Protein AF-A0A1J4M2E5-F1 (afdb_monomer_lite)

Foldseek 3Di:
DQAPVNDDPLLVQVVVVQVVHKDALVRSQVVCVVPPNHDDSVVSVVSQVVCVVVVQWDDVVVPRIIHGDHDNHPDDDPDPPDD

pLDDT: mean 91.48, std 15.27, range [42.09, 98.75]

Secondary structure (DSSP, 8-state):
---GGG--HHHHHHHHHHHHS-B-HHHHHHHHHHHT----HHHHHHHHHHHHHTTSEEEGGGSS-EEES--TTS-S-S-----

Structure (mmCIF, N/CA/C/O backbone):
data_AF-A0A1J4M2E5-F1
#
_entry.id   AF-A0A1J4M2E5-F1
#
loop_
_atom_site.group_PDB
_atom_site.id
_atom_site.type_symbol
_atom_site.label_atom_id
_atom_site.label_alt_id
_atom_site.label_comp_id
_atom_site.label_asym_id
_atom_site.label_entity_id
_atom_site.label_seq_id
_atom_site.pdbx_PDB_ins_code
_atom_site.Cartn_x
_atom_site.Cartn_y
_atom_site.Cartn_z
_atom_site.occupancy
_atom_site.B_iso_or_equiv
_atom_site.auth_seq_id
_atom_site.auth_comp_id
_atom_site.auth_asym_id
_atom_site.auth_atom_id
_atom_site.pdbx_PDB_model_num
ATOM 1 N N . MET A 1 1 ? -11.499 6.805 -12.716 1.00 80.94 1 MET A N 1
ATOM 2 C CA . MET A 1 1 ? -11.370 5.370 -12.408 1.00 80.94 1 MET A CA 1
ATOM 3 C C . MET A 1 1 ? -9.968 4.983 -12.826 1.00 80.94 1 MET A C 1
ATOM 5 O O . MET A 1 1 ? -9.579 5.396 -13.910 1.00 80.94 1 MET A O 1
ATOM 9 N N . LEU A 1 2 ? -9.194 4.348 -11.948 1.00 89.88 2 LEU A N 1
ATOM 10 C CA . LEU A 1 2 ? -7.847 3.877 -12.277 1.00 89.88 2 LEU A CA 1
ATOM 11 C C . LEU A 1 2 ? -7.976 2.467 -12.847 1.00 89.88 2 LEU A C 1
ATOM 13 O O . LEU A 1 2 ? -8.609 1.633 -12.208 1.00 89.88 2 LEU A O 1
ATOM 17 N N . THR A 1 3 ? -7.434 2.229 -14.035 1.00 92.19 3 THR A N 1
ATOM 18 C CA . THR A 1 3 ? -7.524 0.940 -14.740 1.00 92.19 3 THR A CA 1
ATOM 19 C C . THR A 1 3 ? -6.156 0.269 -14.825 1.00 92.19 3 THR A C 1
ATOM 21 O O . THR A 1 3 ? -5.147 0.902 -14.506 1.00 92.19 3 THR A O 1
ATOM 24 N N . ALA A 1 4 ? -6.102 -0.978 -15.302 1.00 93.38 4 ALA A N 1
ATOM 25 C CA . ALA A 1 4 ? -4.846 -1.688 -15.553 1.00 93.38 4 ALA A CA 1
ATOM 26 C C . ALA A 1 4 ? -3.836 -0.854 -16.368 1.00 93.38 4 ALA A C 1
ATOM 28 O O . ALA A 1 4 ? -2.658 -0.807 -16.034 1.00 93.38 4 ALA A O 1
ATOM 29 N N . ALA A 1 5 ? -4.296 -0.114 -17.383 1.00 93.25 5 ALA A N 1
ATOM 30 C CA . ALA A 1 5 ? -3.432 0.705 -18.238 1.00 93.25 5 ALA A CA 1
ATOM 31 C C . ALA A 1 5 ? -2.792 1.919 -17.525 1.00 93.25 5 ALA A C 1
ATOM 33 O O . ALA A 1 5 ? -1.847 2.511 -18.047 1.00 93.25 5 ALA A O 1
ATOM 34 N N . ASP A 1 6 ? -3.300 2.309 -16.351 1.00 95.88 6 ASP A N 1
ATOM 35 C CA . ASP A 1 6 ? -2.799 3.436 -15.549 1.00 95.88 6 ASP A CA 1
ATOM 36 C C . ASP A 1 6 ? -1.794 3.015 -14.459 1.00 95.88 6 ASP A C 1
ATOM 38 O O . ASP A 1 6 ? -1.259 3.879 -13.730 1.00 95.88 6 ASP A O 1
ATOM 42 N N . LEU A 1 7 ? -1.603 1.701 -14.299 1.00 97.19 7 LEU A N 1
ATOM 43 C CA . LEU A 1 7 ? -0.703 1.102 -13.325 1.00 97.19 7 LEU A CA 1
ATOM 44 C C . LEU A 1 7 ? 0.752 1.255 -13.770 1.00 97.19 7 LEU A C 1
ATOM 46 O O . LEU A 1 7 ? 1.092 1.338 -14.948 1.00 97.19 7 LEU A O 1
ATOM 50 N N . ARG A 1 8 ? 1.624 1.348 -12.775 1.00 97.19 8 ARG A N 1
ATOM 51 C CA . ARG A 1 8 ? 3.073 1.222 -12.909 1.00 97.19 8 ARG A CA 1
ATOM 52 C C . ARG A 1 8 ? 3.475 -0.139 -12.356 1.00 97.19 8 ARG A C 1
ATOM 54 O O . ARG A 1 8 ? 2.768 -0.662 -11.501 1.00 97.19 8 ARG A O 1
ATOM 61 N N . ASP A 1 9 ? 4.677 -0.591 -12.686 1.00 97.69 9 ASP A N 1
ATOM 62 C CA . ASP A 1 9 ? 5.258 -1.840 -12.168 1.00 97.69 9 ASP A CA 1
ATOM 63 C C . ASP A 1 9 ? 5.169 -1.930 -10.629 1.00 97.69 9 ASP A C 1
ATOM 65 O O . ASP A 1 9 ? 4.815 -2.957 -10.061 1.00 97.69 9 ASP A O 1
ATOM 69 N N . VAL A 1 10 ? 5.397 -0.808 -9.931 1.00 98.06 10 VAL A N 1
ATOM 70 C CA . VAL A 1 10 ? 5.255 -0.741 -8.466 1.00 98.06 10 VAL A CA 1
ATOM 71 C C . VAL A 1 10 ? 3.812 -0.941 -7.988 1.00 98.06 10 VAL A C 1
ATOM 73 O O . VAL A 1 10 ? 3.608 -1.480 -6.911 1.00 98.06 10 VAL A O 1
ATOM 76 N N . ASP A 1 11 ? 2.805 -0.492 -8.739 1.00 98.31 11 ASP A N 1
ATOM 77 C CA . ASP A 1 11 ? 1.403 -0.698 -8.360 1.00 98.31 11 ASP A CA 1
ATOM 78 C C . ASP A 1 11 ? 0.992 -2.147 -8.566 1.00 98.31 11 ASP A C 1
ATOM 80 O O . ASP A 1 11 ? 0.354 -2.717 -7.690 1.00 98.31 11 ASP A O 1
ATOM 84 N N . GLU A 1 12 ? 1.388 -2.739 -9.693 1.00 97.88 12 GLU A N 1
ATOM 85 C CA . GLU A 1 12 ? 1.139 -4.151 -9.984 1.00 97.88 12 GLU A CA 1
ATOM 86 C C . GLU A 1 12 ? 1.757 -5.037 -8.903 1.00 97.88 12 GLU A C 1
ATOM 88 O O . GLU A 1 12 ? 1.093 -5.925 -8.373 1.00 97.88 12 GLU A O 1
ATOM 93 N N . GLN A 1 13 ? 2.989 -4.725 -8.497 1.00 98.44 13 GLN A N 1
ATOM 94 C CA . GLN A 1 13 ? 3.669 -5.460 -7.441 1.00 98.44 13 GLN A CA 1
ATOM 95 C C . GLN A 1 13 ? 3.023 -5.255 -6.059 1.00 98.44 13 GLN A C 1
ATOM 97 O O . GLN A 1 13 ? 2.962 -6.187 -5.259 1.00 98.44 13 GLN A O 1
ATOM 102 N N . LEU A 1 14 ? 2.513 -4.054 -5.763 1.00 98.50 14 LEU A N 1
ATOM 103 C CA . LEU A 1 14 ? 1.752 -3.805 -4.535 1.00 98.50 14 LEU A CA 1
ATOM 104 C C . LEU A 1 14 ? 0.431 -4.582 -4.513 1.00 98.50 14 LEU A C 1
ATOM 106 O O . LEU A 1 14 ? 0.054 -5.070 -3.448 1.00 98.50 14 LEU A O 1
ATOM 110 N N . LEU A 1 15 ? -0.259 -4.684 -5.652 1.00 98.38 15 LEU A N 1
ATOM 111 C CA . LEU A 1 15 ? -1.498 -5.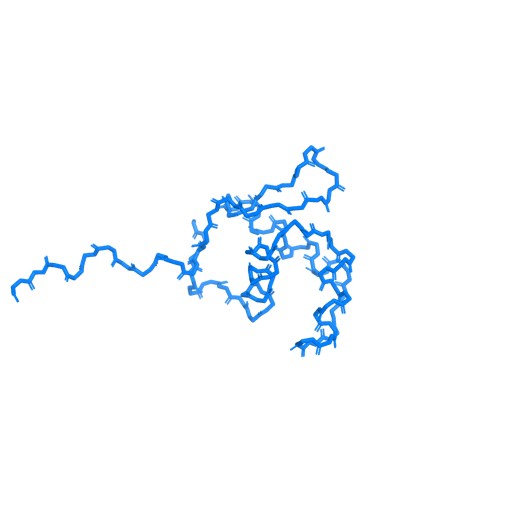451 -5.788 1.00 98.38 15 LEU A CA 1
ATOM 112 C C . LEU A 1 15 ? -1.247 -6.948 -5.570 1.00 98.38 15 LEU A C 1
ATOM 114 O O . LEU A 1 15 ? -1.996 -7.562 -4.820 1.00 98.38 15 LEU A O 1
ATOM 118 N N . GLU A 1 16 ? -0.142 -7.494 -6.086 1.00 98.19 16 GLU A N 1
ATOM 119 C CA . GLU A 1 16 ? 0.282 -8.874 -5.797 1.00 98.19 16 GLU A CA 1
ATOM 120 C C . GLU A 1 16 ? 0.418 -9.121 -4.284 1.00 98.19 16 GLU A C 1
ATOM 122 O O . GLU A 1 16 ? -0.150 -10.057 -3.725 1.00 98.19 16 GLU A O 1
ATOM 127 N N . TYR A 1 17 ? 1.107 -8.227 -3.567 1.00 98.44 17 TYR A N 1
ATOM 128 C CA . TYR A 1 17 ? 1.249 -8.359 -2.114 1.00 98.44 17 TYR A CA 1
ATOM 129 C C . TYR A 1 17 ? -0.087 -8.257 -1.376 1.00 98.44 17 TYR A C 1
ATOM 131 O O . TYR A 1 17 ? -0.254 -8.863 -0.318 1.00 98.44 17 TYR A O 1
ATOM 139 N N . LEU A 1 18 ? -1.010 -7.454 -1.906 1.00 98.44 18 LEU A N 1
ATOM 140 C CA . LEU A 1 18 ? -2.340 -7.245 -1.346 1.00 98.44 18 LEU A CA 1
ATOM 141 C C . LEU A 1 18 ? -3.273 -8.442 -1.584 1.00 98.44 18 LEU A C 1
ATOM 143 O O . LEU A 1 18 ? -4.138 -8.701 -0.746 1.00 98.44 18 LEU A O 1
ATOM 147 N N . GLU A 1 19 ? -3.077 -9.193 -2.670 1.00 97.75 19 GLU A N 1
ATOM 148 C CA . GLU A 1 19 ? -3.739 -10.483 -2.900 1.00 97.75 19 GLU A CA 1
ATOM 149 C C . GLU A 1 19 ? -3.263 -11.555 -1.913 1.00 97.75 19 GLU A C 1
ATOM 151 O O . GLU A 1 19 ? -4.060 -12.366 -1.438 1.00 97.75 19 GLU A O 1
ATOM 156 N N . GLU A 1 20 ? -1.978 -11.540 -1.550 1.00 97.50 20 GLU A N 1
ATOM 157 C CA . GLU A 1 20 ? -1.431 -12.441 -0.530 1.00 97.50 20 GLU A CA 1
ATOM 158 C C . GLU A 1 20 ? -1.920 -12.100 0.892 1.00 97.50 20 GLU A C 1
ATOM 160 O O . GLU A 1 20 ? -1.951 -12.963 1.778 1.00 97.50 20 GLU A O 1
ATOM 165 N N . GLY A 1 21 ? -2.299 -10.842 1.137 1.00 97.56 21 GLY A N 1
ATOM 166 C CA . GLY A 1 21 ? -2.854 -10.396 2.407 1.00 97.56 21 GLY A CA 1
ATOM 167 C C . GLY A 1 21 ? -2.657 -8.907 2.679 1.00 97.56 21 GLY A C 1
ATOM 168 O O . GLY A 1 21 ? -2.351 -8.102 1.812 1.00 97.56 21 GLY A O 1
ATOM 169 N N . ARG A 1 22 ? -2.847 -8.501 3.936 1.00 98.31 22 ARG A N 1
ATOM 170 C CA . ARG A 1 22 ? -2.779 -7.079 4.299 1.00 98.31 22 ARG A CA 1
ATOM 171 C C . ARG A 1 22 ? -1.358 -6.542 4.267 1.00 98.31 22 ARG A C 1
ATOM 173 O O . ARG A 1 22 ? -0.427 -7.165 4.778 1.00 98.31 22 ARG A O 1
ATOM 180 N N . VAL A 1 23 ? -1.226 -5.309 3.800 1.00 98.38 23 VAL A N 1
ATOM 181 C CA . VAL A 1 23 ? 0.064 -4.659 3.579 1.00 98.38 23 VAL A CA 1
ATOM 182 C C . VAL A 1 23 ? 0.189 -3.395 4.420 1.00 98.38 23 VAL A C 1
ATOM 184 O O . VAL A 1 23 ? -0.743 -2.611 4.555 1.00 98.38 23 VAL A O 1
ATOM 187 N N . THR A 1 24 ? 1.382 -3.145 4.957 1.00 98.31 24 THR A N 1
ATOM 188 C CA . THR A 1 24 ? 1.752 -1.816 5.471 1.00 98.31 24 THR A CA 1
ATOM 189 C C . THR A 1 24 ? 2.784 -1.171 4.543 1.00 98.31 24 THR A C 1
ATOM 191 O O . THR A 1 24 ? 3.570 -1.900 3.934 1.00 98.31 24 THR A O 1
ATOM 194 N N . PRO A 1 25 ? 2.900 0.172 4.473 1.00 98.00 25 PRO A N 1
ATOM 195 C CA . PRO A 1 25 ? 3.912 0.826 3.637 1.00 98.00 25 PRO A CA 1
ATOM 196 C C . PRO A 1 25 ? 5.349 0.406 3.959 1.00 98.00 25 PRO A C 1
ATOM 198 O O . PRO A 1 25 ? 6.214 0.430 3.091 1.00 98.00 25 PRO A O 1
ATOM 201 N N . ARG A 1 26 ? 5.623 0.045 5.222 1.00 97.50 26 ARG A N 1
ATOM 202 C CA . ARG A 1 26 ? 6.940 -0.461 5.620 1.00 97.50 26 ARG A CA 1
ATOM 203 C C . ARG A 1 26 ? 7.191 -1.846 5.029 1.00 97.50 26 ARG A C 1
ATOM 205 O O . ARG A 1 26 ? 8.240 -2.039 4.431 1.00 97.50 26 ARG A O 1
ATOM 212 N N . TYR A 1 27 ? 6.238 -2.759 5.206 1.00 97.94 27 TYR A N 1
ATOM 213 C CA . TYR A 1 27 ? 6.325 -4.124 4.693 1.00 97.94 27 TYR A CA 1
ATOM 214 C C . TYR A 1 27 ? 6.462 -4.145 3.168 1.00 97.94 27 TYR A C 1
ATOM 216 O O . TYR A 1 27 ? 7.399 -4.739 2.654 1.00 97.94 27 TYR A O 1
ATOM 224 N N . ALA A 1 28 ? 5.593 -3.417 2.460 1.00 98.19 28 ALA A N 1
ATOM 225 C CA . ALA A 1 28 ? 5.656 -3.308 1.005 1.00 98.19 28 ALA A CA 1
ATOM 226 C C . ALA A 1 28 ? 7.012 -2.803 0.517 1.00 98.19 28 ALA A C 1
ATOM 228 O O . ALA A 1 28 ? 7.557 -3.341 -0.432 1.00 98.19 28 ALA A O 1
ATOM 229 N N . ARG A 1 29 ? 7.571 -1.778 1.171 1.00 98.19 29 ARG A N 1
ATOM 230 C CA . ARG A 1 29 ? 8.887 -1.254 0.801 1.00 98.19 29 ARG A CA 1
ATOM 231 C C . ARG A 1 29 ? 9.987 -2.302 0.970 1.00 98.19 29 ARG A C 1
ATOM 233 O O . ARG A 1 29 ? 10.829 -2.409 0.094 1.00 98.19 29 ARG A O 1
ATOM 240 N N . GLU A 1 30 ? 9.989 -3.018 2.095 1.00 98.19 30 GLU A N 1
ATOM 241 C CA . GLU A 1 30 ? 10.987 -4.063 2.360 1.00 98.19 30 GLU A CA 1
ATOM 242 C C . GLU A 1 30 ? 10.893 -5.193 1.318 1.00 98.19 30 GLU A C 1
ATOM 244 O O . GLU A 1 30 ? 11.926 -5.636 0.841 1.00 98.19 30 GLU A O 1
ATOM 249 N N . ARG A 1 31 ? 9.688 -5.583 0.876 1.00 98.00 31 ARG A N 1
ATOM 250 C CA . ARG A 1 31 ? 9.533 -6.559 -0.220 1.00 98.00 31 ARG A CA 1
ATOM 251 C C . ARG A 1 31 ? 9.887 -6.014 -1.601 1.00 98.00 31 ARG A C 1
ATOM 253 O O . ARG A 1 31 ? 10.523 -6.715 -2.372 1.00 98.00 31 ARG A O 1
ATOM 260 N N . LEU A 1 32 ? 9.528 -4.767 -1.911 1.00 98.31 32 LEU A N 1
ATOM 261 C CA . LEU A 1 32 ? 9.860 -4.151 -3.202 1.00 98.31 32 LEU A CA 1
ATOM 262 C C . LEU A 1 32 ? 11.370 -4.098 -3.442 1.00 98.31 32 LEU A C 1
ATOM 264 O O . LEU A 1 32 ? 11.798 -4.288 -4.573 1.00 98.31 32 LEU A O 1
ATOM 268 N N . GLU A 1 33 ? 12.158 -3.860 -2.392 1.00 96.38 33 GLU A N 1
ATOM 269 C CA . GLU A 1 33 ? 13.623 -3.876 -2.466 1.00 96.38 33 GLU A CA 1
ATOM 270 C C . GLU A 1 33 ? 14.168 -5.260 -2.872 1.00 96.38 33 GLU A C 1
ATOM 272 O O . GLU A 1 33 ? 15.206 -5.340 -3.525 1.00 96.38 33 GLU A O 1
ATOM 277 N N . GLU A 1 34 ? 13.462 -6.341 -2.522 1.00 96.00 34 GLU A N 1
ATOM 278 C CA . GLU A 1 34 ? 13.818 -7.718 -2.885 1.00 96.00 34 GLU A CA 1
ATOM 279 C C . GLU A 1 34 ? 13.282 -8.121 -4.269 1.00 96.00 34 GLU A C 1
ATOM 281 O O . GLU A 1 34 ? 13.998 -8.764 -5.039 1.00 96.00 34 GLU A O 1
ATOM 286 N N . ASP A 1 35 ? 12.042 -7.738 -4.588 1.00 95.00 35 ASP A N 1
ATOM 287 C CA . ASP A 1 35 ? 11.311 -8.234 -5.760 1.00 95.00 35 ASP A CA 1
ATOM 288 C C . ASP A 1 35 ? 11.450 -7.336 -7.007 1.00 95.00 35 ASP A C 1
ATOM 290 O O . ASP A 1 35 ? 11.327 -7.834 -8.128 1.00 95.00 35 ASP A O 1
ATOM 294 N N . LEU A 1 36 ? 11.683 -6.023 -6.841 1.00 95.06 36 LEU A N 1
ATOM 295 C CA . LEU A 1 36 ? 11.623 -5.043 -7.936 1.00 95.06 36 LEU A CA 1
ATOM 296 C C . LEU A 1 36 ? 12.762 -4.003 -7.919 1.00 95.06 36 LEU A C 1
ATOM 298 O O . LEU A 1 36 ? 13.655 -4.073 -8.760 1.00 95.06 36 LEU A O 1
ATOM 302 N N . ASP A 1 37 ? 12.717 -3.013 -7.018 1.00 95.62 37 ASP A N 1
ATOM 303 C CA . ASP A 1 37 ? 13.709 -1.926 -6.898 1.00 95.62 37 ASP A CA 1
ATOM 304 C C . ASP A 1 37 ? 13.592 -1.215 -5.530 1.00 95.62 37 ASP A C 1
ATOM 306 O O . ASP A 1 37 ? 12.584 -1.318 -4.820 1.00 95.62 37 ASP A O 1
ATOM 310 N N . GLU A 1 38 ? 14.608 -0.435 -5.156 1.00 96.56 38 GLU A N 1
ATOM 311 C CA . GLU A 1 38 ? 14.598 0.358 -3.931 1.00 96.56 38 GLU A C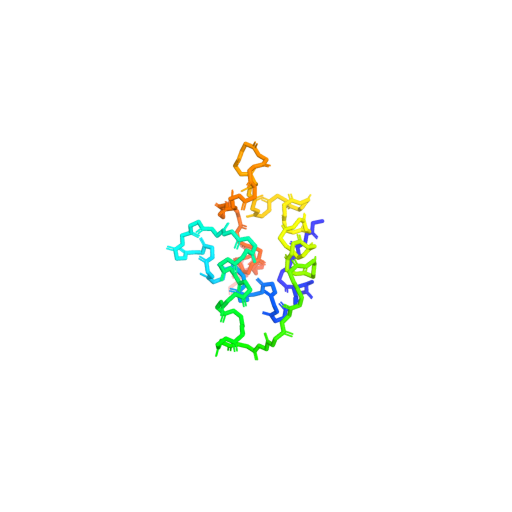A 1
ATOM 312 C C . GLU A 1 38 ? 13.723 1.611 -4.101 1.00 96.56 38 GLU A C 1
ATOM 314 O O . GLU A 1 38 ? 14.037 2.557 -4.829 1.00 96.56 38 GLU A O 1
ATOM 319 N N . TYR A 1 39 ? 12.634 1.676 -3.332 1.00 96.62 39 TYR A N 1
ATOM 320 C CA . TYR A 1 39 ? 11.758 2.844 -3.295 1.00 96.62 39 TYR A CA 1
ATOM 321 C C . TYR A 1 39 ? 11.727 3.517 -1.926 1.00 96.62 39 TYR A C 1
ATOM 323 O O . TYR A 1 39 ? 11.739 2.897 -0.861 1.00 96.62 39 TYR A O 1
ATOM 331 N N . SER A 1 40 ? 11.575 4.842 -1.932 1.00 96.25 40 SER A N 1
ATOM 332 C CA . SER A 1 40 ? 11.340 5.572 -0.687 1.00 96.25 40 SER A CA 1
ATOM 333 C C . SER A 1 40 ? 9.988 5.190 -0.065 1.00 96.25 40 SER A C 1
ATOM 335 O O . SER A 1 40 ? 8.985 5.014 -0.760 1.00 96.25 40 SER A O 1
ATOM 337 N N . ARG A 1 41 ? 9.916 5.166 1.274 1.00 95.12 41 ARG A N 1
ATOM 338 C CA . ARG A 1 41 ? 8.655 4.928 2.005 1.00 95.12 41 ARG A CA 1
ATOM 339 C C . ARG A 1 41 ? 7.549 5.913 1.606 1.00 95.12 41 ARG A C 1
ATOM 341 O O . ARG A 1 41 ? 6.386 5.531 1.551 1.00 95.12 41 ARG A O 1
ATOM 348 N N . GLY A 1 42 ? 7.909 7.173 1.343 1.00 97.50 42 GLY A N 1
ATOM 349 C CA . GLY A 1 42 ? 6.959 8.201 0.912 1.00 97.50 42 GLY A CA 1
ATOM 350 C C . GLY A 1 42 ? 6.371 7.916 -0.470 1.00 97.50 42 GLY A C 1
ATOM 351 O O . GLY A 1 42 ? 5.177 8.112 -0.669 1.00 97.50 42 GLY A O 1
ATOM 352 N N . TYR A 1 43 ? 7.179 7.391 -1.398 1.00 97.88 43 TYR A N 1
ATOM 353 C CA . TYR A 1 43 ? 6.692 6.972 -2.712 1.00 97.88 43 TYR A CA 1
ATOM 354 C C . TYR A 1 43 ? 5.731 5.788 -2.597 1.00 97.88 43 TYR A C 1
ATOM 356 O O . TYR A 1 43 ? 4.616 5.876 -3.100 1.00 97.88 43 TYR A O 1
ATOM 364 N N . VAL A 1 44 ? 6.097 4.740 -1.849 1.00 98.25 44 VAL A N 1
ATOM 365 C CA . VAL A 1 44 ? 5.211 3.585 -1.598 1.00 98.25 44 VAL A CA 1
ATOM 366 C C . VAL A 1 44 ? 3.889 4.029 -0.964 1.00 98.25 44 VAL A C 1
ATOM 368 O O . VAL A 1 44 ? 2.818 3.620 -1.406 1.00 98.25 44 VAL A O 1
ATOM 371 N N . GLN A 1 45 ? 3.940 4.929 0.023 1.00 98.00 45 GLN A N 1
ATOM 372 C CA . GLN A 1 45 ? 2.736 5.478 0.647 1.00 98.00 45 GLN A CA 1
ATOM 373 C C . GLN A 1 45 ? 1.868 6.269 -0.344 1.00 98.00 45 GLN A C 1
ATOM 375 O O . GLN A 1 45 ? 0.649 6.141 -0.303 1.00 98.00 45 GLN A O 1
ATOM 380 N N . GLN A 1 46 ? 2.470 7.049 -1.247 1.00 98.31 46 GLN A N 1
ATOM 381 C CA . GLN A 1 46 ? 1.739 7.737 -2.315 1.00 98.31 46 GLN A CA 1
ATOM 382 C C . GLN A 1 46 ? 1.067 6.745 -3.275 1.00 98.31 46 GLN A C 1
ATOM 384 O O . GLN A 1 46 ? -0.060 6.995 -3.695 1.00 98.31 46 GLN A O 1
ATOM 389 N N . ARG A 1 47 ? 1.731 5.635 -3.631 1.00 98.38 47 ARG A N 1
ATOM 390 C CA . ARG A 1 47 ? 1.147 4.608 -4.510 1.00 98.38 47 ARG A CA 1
ATOM 391 C C . ARG A 1 47 ? -0.067 3.937 -3.864 1.00 98.38 47 ARG A C 1
ATOM 393 O O . ARG A 1 47 ? -1.127 3.910 -4.478 1.00 98.38 47 ARG A O 1
ATOM 400 N N . LEU A 1 48 ? 0.056 3.509 -2.604 1.00 98.56 48 LEU A N 1
ATOM 401 C CA . LEU A 1 48 ? -1.058 2.939 -1.833 1.00 98.56 48 LEU A CA 1
ATOM 402 C C . LEU A 1 48 ? -2.223 3.930 -1.678 1.00 98.56 48 LEU A C 1
ATOM 404 O O . LEU A 1 48 ? -3.369 3.559 -1.901 1.00 98.56 48 LEU A O 1
ATOM 408 N N . ALA A 1 49 ? -1.934 5.201 -1.384 1.00 98.31 49 ALA A N 1
ATOM 409 C CA . ALA A 1 49 ? -2.961 6.239 -1.288 1.00 98.31 49 ALA A CA 1
ATOM 410 C C . ALA A 1 49 ? -3.672 6.495 -2.629 1.00 98.31 49 ALA A C 1
ATOM 412 O O . ALA A 1 49 ? -4.869 6.754 -2.645 1.00 98.31 49 ALA A O 1
ATOM 413 N N . ARG A 1 50 ? -2.962 6.399 -3.764 1.00 98.25 50 ARG A N 1
ATOM 414 C CA . ARG A 1 50 ? -3.576 6.514 -5.098 1.00 98.25 50 ARG A CA 1
ATOM 415 C C . ARG A 1 50 ? -4.532 5.349 -5.373 1.00 98.25 50 ARG A C 1
ATOM 417 O O . ARG A 1 50 ? -5.601 5.571 -5.930 1.00 98.25 50 ARG A O 1
ATOM 424 N N . LEU A 1 51 ? -4.159 4.122 -5.003 1.00 98.31 51 LEU A N 1
ATOM 425 C CA . LEU A 1 51 ? -5.051 2.961 -5.115 1.00 98.31 51 LEU A CA 1
ATOM 426 C C . LEU A 1 51 ? -6.288 3.130 -4.216 1.00 98.31 51 LEU A C 1
ATOM 428 O O . LEU A 1 51 ? -7.400 2.840 -4.651 1.00 98.31 51 LEU A O 1
ATOM 432 N N . GLU A 1 52 ? -6.108 3.665 -3.005 1.00 98.44 52 GLU A N 1
ATOM 433 C CA . GLU A 1 52 ? -7.196 3.954 -2.060 1.00 98.44 52 GLU A CA 1
ATOM 434 C C . GLU A 1 52 ? -8.152 5.031 -2.594 1.00 98.44 52 GLU A C 1
ATOM 436 O O . GLU A 1 52 ? -9.367 4.850 -2.576 1.00 98.44 52 GLU A O 1
ATOM 441 N N . GLU A 1 53 ? -7.620 6.129 -3.142 1.00 98.12 53 GLU A N 1
ATOM 442 C CA . GLU A 1 53 ? -8.403 7.210 -3.764 1.00 98.12 53 GLU A CA 1
ATOM 443 C C . GLU A 1 53 ? -9.300 6.696 -4.902 1.00 98.12 53 GLU A C 1
ATOM 445 O O . GLU A 1 53 ? -10.385 7.228 -5.145 1.00 98.12 53 GLU A O 1
ATOM 450 N N . HIS A 1 54 ? -8.859 5.640 -5.585 1.00 97.06 54 HIS A N 1
ATOM 451 C CA . HIS A 1 54 ? -9.605 4.982 -6.651 1.00 97.06 54 HIS A CA 1
ATOM 452 C C . HIS A 1 54 ? -10.388 3.743 -6.204 1.00 97.06 54 HIS A C 1
ATOM 454 O O . HIS A 1 54 ? -10.948 3.068 -7.062 1.00 97.06 54 HIS A O 1
ATOM 460 N N . GLN A 1 55 ? -10.506 3.517 -4.892 1.00 97.00 55 GLN A N 1
ATOM 461 C CA . GLN A 1 55 ? -11.328 2.474 -4.266 1.00 97.00 55 GLN A CA 1
ATOM 462 C C . GLN A 1 55 ? -10.878 1.031 -4.545 1.00 97.00 55 GLN A C 1
ATOM 464 O O . GLN A 1 55 ? -11.658 0.103 -4.354 1.00 97.00 55 GLN A O 1
ATOM 469 N N . HIS A 1 56 ? -9.617 0.843 -4.935 1.00 97.69 56 HIS A N 1
ATOM 470 C CA . HIS A 1 56 ? -9.029 -0.481 -5.175 1.00 97.69 56 HIS A CA 1
ATOM 471 C C . HIS A 1 56 ? -8.532 -1.137 -3.890 1.00 97.69 56 HIS A C 1
ATOM 473 O O . HIS A 1 56 ? -8.489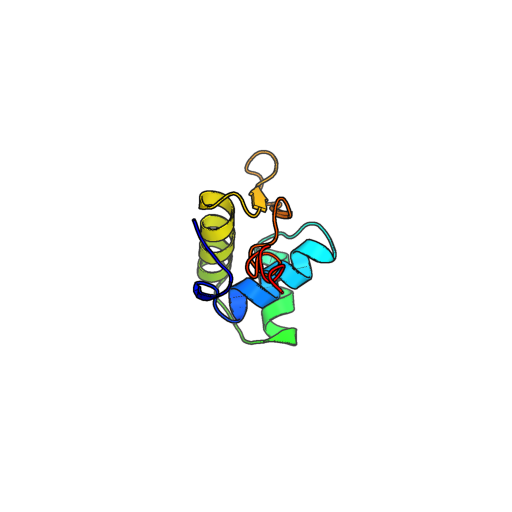 -2.357 -3.761 1.00 97.69 56 HIS A O 1
ATOM 479 N N . VAL A 1 57 ? -8.180 -0.318 -2.900 1.00 98.38 57 VAL A N 1
ATOM 480 C CA . VAL A 1 57 ? -7.730 -0.762 -1.578 1.00 98.38 57 VAL A CA 1
ATOM 481 C C . VAL A 1 57 ? -8.383 0.084 -0.491 1.00 98.38 57 VAL A C 1
ATOM 483 O O . VAL A 1 57 ? -8.754 1.232 -0.732 1.00 98.38 57 VAL A O 1
ATOM 486 N N . GLU A 1 58 ? -8.467 -0.448 0.723 1.00 98.50 58 GLU A N 1
ATOM 487 C CA . GLU A 1 58 ? -8.928 0.281 1.907 1.00 98.50 58 GLU A CA 1
ATOM 488 C C . GLU A 1 58 ? -7.803 0.389 2.940 1.00 98.50 58 GLU A C 1
ATOM 490 O O . GLU A 1 58 ? -7.184 -0.611 3.302 1.00 98.50 58 GLU A O 1
ATOM 495 N N . ASN A 1 59 ? -7.549 1.595 3.459 1.00 98.44 59 ASN A N 1
ATOM 496 C CA . ASN A 1 59 ? -6.680 1.795 4.615 1.00 98.44 59 ASN A CA 1
ATOM 497 C C . ASN A 1 59 ? -7.475 1.607 5.911 1.00 98.44 59 ASN A C 1
ATOM 499 O O . ASN A 1 59 ? -8.116 2.533 6.421 1.00 98.44 59 ASN A O 1
ATOM 503 N N . LEU A 1 60 ? -7.389 0.408 6.479 1.00 98.25 60 LEU A N 1
ATOM 504 C CA . LEU A 1 60 ? -8.163 0.012 7.645 1.00 98.25 60 LEU A CA 1
ATOM 505 C C . LEU A 1 60 ? -7.992 0.987 8.805 1.00 98.25 60 LEU A C 1
ATOM 507 O O . LEU A 1 60 ? -6.913 1.121 9.394 1.00 98.25 60 LEU A O 1
ATOM 511 N N . LEU A 1 61 ? -9.101 1.647 9.148 1.00 96.75 61 LEU A N 1
ATOM 512 C CA . LEU A 1 61 ? -9.196 2.615 10.243 1.00 96.75 61 LEU A CA 1
ATOM 513 C C . LEU A 1 61 ? -8.171 3.768 10.139 1.00 96.75 61 LEU A C 1
ATOM 515 O O . LEU A 1 61 ? -7.880 4.420 11.143 1.00 96.75 61 LEU A O 1
ATOM 519 N N . GLY A 1 62 ? -7.592 4.013 8.957 1.00 95.31 62 GLY A N 1
ATOM 520 C CA . GLY A 1 62 ? -6.536 5.008 8.753 1.00 95.31 62 GLY A CA 1
ATOM 521 C C . GLY A 1 62 ? -5.189 4.663 9.407 1.00 95.31 62 GLY A C 1
ATOM 522 O O . GLY A 1 62 ? -4.371 5.557 9.628 1.00 95.31 62 GLY A O 1
ATOM 523 N N . LEU A 1 63 ? -4.936 3.393 9.743 1.00 96.12 63 LEU A N 1
ATOM 524 C CA . LEU A 1 63 ? -3.740 2.957 10.485 1.00 96.12 63 LEU A CA 1
ATOM 525 C C . LEU A 1 63 ? -2.508 2.701 9.600 1.00 96.12 63 LEU A C 1
ATOM 527 O O . LEU A 1 63 ? -1.428 2.393 10.108 1.00 96.12 63 LEU A O 1
ATOM 531 N N . GLY A 1 64 ? -2.649 2.826 8.281 1.00 97.06 64 GLY A N 1
ATOM 532 C CA . GLY A 1 64 ? -1.631 2.441 7.307 1.00 97.06 64 GLY A CA 1
ATOM 533 C C . GLY A 1 64 ? -1.547 0.927 7.111 1.00 97.06 64 GLY A C 1
ATOM 534 O O . GLY A 1 64 ? -0.468 0.422 6.799 1.00 97.06 64 GLY A O 1
ATOM 535 N N . LEU A 1 65 ? -2.658 0.220 7.332 1.00 98.38 65 LEU A N 1
ATOM 536 C CA . LEU A 1 65 ? -2.825 -1.203 7.059 1.00 98.38 65 LEU A CA 1
ATOM 537 C C . LEU A 1 65 ? -3.837 -1.340 5.925 1.00 98.38 65 LEU A C 1
ATOM 539 O O . LEU A 1 65 ? -5.024 -1.116 6.131 1.00 98.38 65 LEU A O 1
ATOM 543 N N . TYR A 1 66 ? -3.347 -1.672 4.743 1.00 98.75 66 TYR A N 1
ATOM 544 C CA . TYR A 1 66 ? -4.129 -1.713 3.521 1.00 98.75 66 TYR A CA 1
ATOM 545 C C . TYR A 1 66 ? -4.624 -3.130 3.251 1.00 98.75 66 TYR A C 1
ATOM 547 O O . TYR A 1 66 ? -3.884 -4.096 3.463 1.00 98.75 66 TYR A O 1
ATOM 555 N N . GLU A 1 67 ? -5.860 -3.242 2.779 1.00 98.62 67 GLU A N 1
ATOM 556 C CA . GLU A 1 67 ? -6.431 -4.477 2.244 1.00 98.62 67 GLU A CA 1
ATOM 557 C C . GLU A 1 67 ? -7.004 -4.259 0.843 1.00 98.62 67 GLU A C 1
ATOM 559 O O . GLU A 1 67 ? -7.442 -3.154 0.519 1.00 98.62 67 GLU A O 1
ATOM 564 N N . LEU A 1 68 ? -6.949 -5.299 0.009 1.00 98.31 68 LEU A N 1
ATOM 565 C CA . LEU A 1 68 ? -7.504 -5.273 -1.341 1.00 98.31 68 LEU A CA 1
ATOM 566 C C . LEU A 1 68 ? -9.036 -5.237 -1.284 1.00 98.31 68 LEU A C 1
ATOM 568 O O . LEU A 1 68 ? -9.642 -5.996 -0.527 1.00 98.31 68 LEU A O 1
ATOM 572 N N . VAL A 1 69 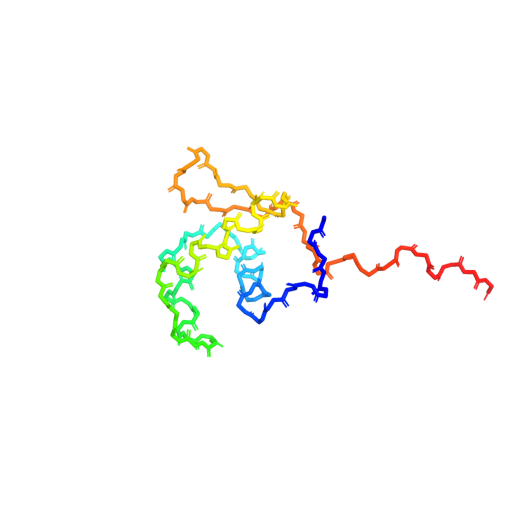? -9.643 -4.378 -2.100 1.00 97.31 69 VAL A N 1
ATOM 573 C CA . VAL A 1 69 ? -11.101 -4.248 -2.2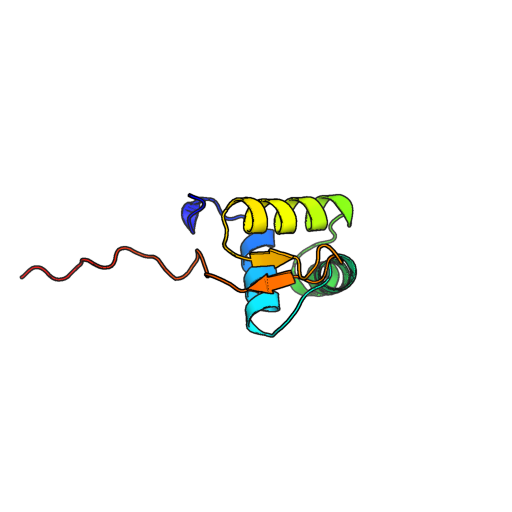46 1.00 97.31 69 VAL A CA 1
ATOM 574 C C . VAL A 1 69 ? -11.536 -4.677 -3.644 1.00 97.31 69 VAL A C 1
ATOM 576 O O . VAL A 1 69 ? -12.434 -5.506 -3.776 1.00 97.31 69 VAL A O 1
ATOM 579 N N . ASP A 1 70 ? -10.886 -4.127 -4.668 1.00 95.00 70 ASP A N 1
ATOM 580 C CA . ASP A 1 70 ? -11.121 -4.412 -6.083 1.00 95.00 70 ASP A CA 1
ATOM 581 C C . ASP A 1 70 ? -9.775 -4.384 -6.807 1.00 95.00 70 ASP A C 1
ATOM 583 O O . ASP A 1 70 ? -8.954 -3.498 -6.557 1.00 95.00 70 ASP A O 1
ATOM 587 N N . ASP A 1 71 ? -9.519 -5.367 -7.668 1.00 95.56 71 ASP A N 1
ATOM 588 C CA . ASP A 1 71 ? -8.261 -5.426 -8.407 1.00 95.56 71 ASP A CA 1
ATOM 589 C C . ASP A 1 71 ? -8.420 -4.803 -9.806 1.00 95.56 71 ASP A C 1
ATOM 591 O O . ASP A 1 71 ? -9.035 -5.419 -10.687 1.00 95.56 71 ASP A O 1
ATOM 595 N N . PRO A 1 72 ? -7.814 -3.627 -10.076 1.00 94.12 72 PRO A N 1
ATOM 596 C CA . PRO A 1 72 ? -7.896 -2.978 -11.381 1.00 94.12 72 PRO A CA 1
ATOM 597 C C . PRO A 1 72 ? -7.226 -3.763 -12.515 1.00 94.12 72 PRO A C 1
ATOM 599 O O . PRO A 1 72 ? -7.418 -3.397 -13.676 1.00 94.12 72 PRO A O 1
ATOM 602 N N . ARG A 1 73 ? -6.444 -4.813 -12.211 1.00 93.44 73 ARG A N 1
ATOM 603 C CA . ARG A 1 73 ? -5.839 -5.729 -13.195 1.00 93.44 73 ARG A CA 1
ATOM 604 C C . ARG A 1 73 ? -6.863 -6.705 -13.786 1.00 93.44 73 ARG A C 1
ATOM 606 O O . ARG A 1 73 ? -6.651 -7.206 -14.886 1.00 93.44 73 ARG A O 1
ATOM 613 N N . GLY A 1 74 ? -7.966 -6.969 -13.077 1.00 78.00 74 GLY A N 1
ATOM 614 C CA . GLY A 1 74 ? -8.972 -7.974 -13.442 1.00 78.00 74 GLY A CA 1
ATOM 615 C C . GLY A 1 74 ? -10.066 -7.499 -14.404 1.00 78.00 74 GLY A C 1
ATOM 616 O O . GLY A 1 74 ? -10.817 -8.328 -14.914 1.00 78.00 74 GLY A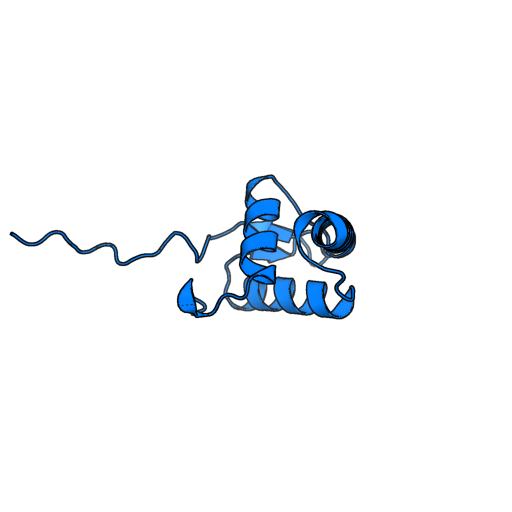 O 1
ATOM 617 N N . VAL A 1 75 ? -10.162 -6.195 -14.686 1.00 58.09 75 VAL A N 1
ATOM 618 C CA . VAL A 1 75 ? -11.152 -5.635 -15.623 1.00 58.09 75 VAL A CA 1
ATOM 619 C C . VAL A 1 75 ? -10.489 -5.353 -16.975 1.00 58.09 75 VAL A C 1
ATOM 621 O O . VAL A 1 75 ? -10.211 -4.211 -17.333 1.00 58.09 75 VAL A O 1
ATOM 624 N N . GLY A 1 76 ? -10.216 -6.422 -17.723 1.00 48.75 76 GLY A N 1
ATOM 625 C CA . GLY A 1 76 ? -10.298 -6.377 -19.185 1.00 48.75 76 GLY A CA 1
ATOM 626 C C . GLY A 1 76 ? -11.769 -6.552 -19.571 1.00 48.75 76 GLY A C 1
ATOM 627 O O . GLY A 1 76 ? -12.446 -7.366 -18.950 1.00 48.75 76 GLY A O 1
ATOM 628 N N . ASP A 1 77 ? -12.268 -5.740 -20.505 1.00 47.47 77 ASP A N 1
ATOM 629 C CA . ASP A 1 77 ? -13.673 -5.633 -20.933 1.00 47.47 77 ASP A CA 1
ATOM 630 C C . ASP A 1 77 ? -14.532 -6.914 -20.757 1.00 47.47 77 ASP A C 1
ATOM 632 O O . ASP A 1 77 ? -14.194 -7.956 -21.322 1.00 47.47 77 ASP A O 1
ATOM 636 N N . PRO A 1 78 ? -15.684 -6.862 -20.051 1.00 45.97 78 PRO A N 1
ATOM 637 C CA . PRO A 1 78 ? -16.588 -8.006 -19.915 1.00 45.97 78 PRO A CA 1
ATOM 638 C C . PRO A 1 78 ? -17.380 -8.388 -21.183 1.00 45.97 78 PRO A C 1
ATOM 640 O O . PRO A 1 78 ? -18.294 -9.201 -21.077 1.00 45.97 78 PRO A O 1
ATOM 643 N N . ASP A 1 79 ? -17.055 -7.868 -22.370 1.00 48.25 79 ASP A N 1
ATOM 644 C CA . ASP A 1 79 ? -17.853 -8.086 -23.584 1.00 48.25 79 ASP A CA 1
ATOM 645 C C . ASP A 1 79 ? -16.985 -8.305 -24.845 1.00 48.25 79 ASP A C 1
ATOM 647 O O . ASP A 1 79 ? -16.930 -7.475 -25.747 1.00 48.25 79 ASP A O 1
ATOM 651 N N . GLU A 1 80 ? -16.357 -9.480 -24.952 1.00 50.50 80 GLU A N 1
ATOM 652 C CA . GLU A 1 80 ? -16.254 -10.207 -26.234 1.00 50.50 80 GLU A CA 1
ATOM 653 C C . GLU A 1 80 ? -17.148 -11.457 -26.150 1.00 50.50 80 GLU A C 1
ATOM 655 O O . GLU A 1 80 ? -16.715 -12.605 -26.237 1.00 50.50 80 GLU A O 1
ATOM 660 N N . HIS A 1 81 ? -18.440 -11.218 -25.929 1.00 50.72 81 HIS A N 1
ATOM 661 C CA . HIS A 1 81 ? -19.496 -12.103 -26.397 1.00 50.72 81 HIS A CA 1
ATOM 662 C C . HIS A 1 81 ? -20.216 -11.386 -27.539 1.00 50.72 81 HIS A C 1
ATOM 664 O O . HIS A 1 81 ? -21.213 -10.715 -27.308 1.00 50.72 81 HIS A O 1
ATOM 670 N N . ASP A 1 82 ? -19.718 -11.535 -28.763 1.00 47.53 82 ASP A N 1
ATOM 671 C CA . ASP A 1 82 ? -20.555 -11.398 -29.955 1.00 47.53 82 ASP A CA 1
ATOM 672 C C . ASP A 1 82 ? -19.978 -12.239 -31.113 1.00 47.53 82 ASP A C 1
ATOM 674 O O . ASP A 1 82 ? -18.805 -12.111 -31.464 1.00 47.53 82 ASP A O 1
ATOM 678 N N . ASP A 1 83 ? -20.867 -13.084 -31.650 1.00 42.09 83 ASP A N 1
ATOM 679 C CA . ASP A 1 83 ? -20.805 -14.050 -32.774 1.00 42.09 83 ASP A CA 1
ATOM 680 C C . ASP A 1 83 ? -19.990 -15.363 -32.655 1.00 42.09 83 ASP A C 1
ATOM 682 O O . ASP A 1 83 ? -18.761 -15.397 -32.899 1.00 42.09 83 ASP A O 1
#

Radius of gyration: 13.64 Å; chains: 1; bounding box: 35×22×43 Å

Sequence (83 aa):
MLTAADLRDVDEQLLEYLEEGRVTPRYARERLEEDLDEYSRGYVQQRLARLEEHQHVENLLGLGLYELVDDPRGVGDPDEHDD